Protein AF-A0A354TEV3-F1 (afdb_monomer_lite)

Foldseek 3Di:
DDDDCVVVVVVVVVVPPDPDADWQADQLSDPVSVVDGPDDPQDPDKDQADQPDDPDDPPVDDDDDDCLLVQLPDVSRVDHPPVGIDSDDDDDDFAPDWDDDWGGDPNDIDTHGDCSNPPDDD

Radius of gyration: 20.56 Å; chains: 1; bounding box: 38×54×59 Å

Structure (mmCIF, N/CA/C/O backbone):
data_AF-A0A354TEV3-F1
#
_entry.id   AF-A0A354TEV3-F1
#
loop_
_atom_site.group_PDB
_atom_site.id
_atom_site.type_symbol
_atom_site.label_atom_id
_atom_site.label_alt_id
_atom_site.label_comp_id
_atom_site.label_asym_id
_atom_site.label_entity_id
_atom_site.label_seq_id
_atom_site.pdbx_PDB_ins_code
_atom_site.Cartn_x
_atom_site.Cartn_y
_atom_site.Cartn_z
_atom_site.occupancy
_atom_site.B_iso_or_equiv
_atom_site.auth_seq_id
_atom_site.auth_comp_id
_atom_site.auth_asym_id
_atom_site.auth_atom_id
_atom_site.pdbx_PDB_model_num
ATOM 1 N N . MET A 1 1 ? 1.449 40.801 34.477 1.00 45.97 1 MET A N 1
ATOM 2 C CA . MET A 1 1 ? 0.703 39.536 34.293 1.00 45.97 1 MET A CA 1
ATOM 3 C C . MET A 1 1 ? 1.405 38.729 33.211 1.00 45.97 1 MET A C 1
ATOM 5 O O . MET A 1 1 ? 1.269 39.048 32.042 1.00 45.97 1 MET A O 1
ATOM 9 N N . THR A 1 2 ? 2.238 37.764 33.596 1.00 47.50 2 THR A N 1
ATOM 10 C CA . THR A 1 2 ? 2.985 36.885 32.684 1.00 47.50 2 THR A CA 1
ATOM 11 C C . THR A 1 2 ? 2.260 35.544 32.600 1.00 47.50 2 THR A C 1
ATOM 13 O O . THR A 1 2 ? 2.312 34.734 33.524 1.00 47.50 2 THR A O 1
ATOM 16 N N . THR A 1 3 ? 1.526 35.313 31.513 1.00 49.59 3 THR A N 1
ATOM 17 C CA . THR A 1 3 ? 0.932 34.004 31.216 1.00 49.59 3 THR A CA 1
ATOM 18 C C . THR A 1 3 ? 2.058 33.012 30.938 1.00 49.59 3 THR A C 1
ATOM 20 O O . THR A 1 3 ? 2.801 33.159 29.971 1.00 49.59 3 THR A O 1
ATOM 23 N N . LYS A 1 4 ? 2.226 32.031 31.829 1.00 50.84 4 LYS A N 1
ATOM 24 C CA . LYS A 1 4 ? 3.269 31.003 31.742 1.00 50.84 4 LYS A CA 1
ATOM 25 C C . LYS A 1 4 ? 3.012 30.104 30.514 1.00 50.84 4 LYS A C 1
ATOM 27 O O . LYS A 1 4 ? 1.987 29.423 30.499 1.00 50.84 4 LYS A O 1
ATOM 32 N N . PRO A 1 5 ? 3.927 30.024 29.528 1.00 55.84 5 PRO A N 1
ATOM 33 C CA . PRO A 1 5 ? 3.779 29.161 28.343 1.00 55.84 5 PRO A CA 1
ATOM 34 C C . PRO A 1 5 ? 3.829 27.654 28.668 1.00 55.84 5 PRO A C 1
ATOM 36 O O . PRO A 1 5 ? 3.561 26.814 27.816 1.00 55.84 5 PRO A O 1
ATOM 39 N N . THR A 1 6 ? 4.128 27.299 29.919 1.00 55.84 6 THR A N 1
ATOM 40 C CA . THR A 1 6 ? 4.279 25.923 30.407 1.00 55.84 6 THR A CA 1
ATOM 41 C C . THR A 1 6 ? 2.985 25.103 30.340 1.00 55.84 6 THR A C 1
ATOM 43 O O . THR A 1 6 ? 3.047 23.895 30.134 1.00 55.84 6 THR A O 1
ATOM 46 N N . LEU A 1 7 ? 1.811 25.736 30.470 1.00 52.12 7 LEU A N 1
ATOM 47 C CA . LEU A 1 7 ? 0.527 25.019 30.454 1.00 52.12 7 LEU A CA 1
ATOM 48 C C . LEU A 1 7 ? 0.098 24.609 29.031 1.00 52.12 7 LEU A C 1
ATOM 50 O O . LEU A 1 7 ? -0.472 23.539 28.846 1.00 52.12 7 LEU A O 1
ATOM 54 N N . LEU A 1 8 ? 0.428 25.425 28.022 1.00 53.41 8 LEU A N 1
ATOM 55 C CA . LEU A 1 8 ? 0.154 25.132 26.608 1.00 53.41 8 LEU A CA 1
ATOM 56 C C . LEU A 1 8 ? 1.026 23.984 26.080 1.00 53.41 8 LEU A C 1
ATOM 58 O O . LEU A 1 8 ? 0.551 23.159 25.304 1.00 53.41 8 LEU A O 1
ATOM 62 N N . LEU A 1 9 ? 2.277 23.887 26.544 1.00 53.56 9 LEU A N 1
ATOM 63 C CA . LEU A 1 9 ? 3.188 22.814 26.140 1.00 53.56 9 LEU A CA 1
ATOM 64 C C . LEU A 1 9 ? 2.799 21.457 26.757 1.00 53.56 9 LEU A C 1
ATOM 66 O O . LEU A 1 9 ? 2.869 20.435 26.082 1.00 53.56 9 LEU A O 1
ATOM 70 N N . ALA A 1 10 ? 2.317 21.442 28.005 1.00 55.69 10 ALA A N 1
ATOM 71 C CA . ALA A 1 10 ? 1.822 20.223 28.651 1.00 55.69 10 ALA A CA 1
ATOM 72 C C . ALA A 1 10 ? 0.535 19.682 27.994 1.00 55.69 10 ALA A C 1
ATOM 74 O O . ALA A 1 10 ? 0.381 18.470 27.856 1.00 55.69 10 ALA A O 1
ATOM 75 N N . LEU A 1 11 ? -0.362 20.563 27.533 1.00 55.50 11 LEU A N 1
ATOM 76 C CA . LEU A 1 11 ? -1.580 20.163 26.818 1.00 55.50 11 LEU A CA 1
ATOM 77 C C . LEU A 1 11 ? -1.275 19.621 25.408 1.00 55.50 11 LEU A C 1
ATOM 79 O O . LEU A 1 11 ? -1.915 18.672 24.964 1.00 55.50 11 LEU A O 1
ATOM 83 N N . ALA A 1 12 ? -0.260 20.173 24.732 1.00 56.88 12 ALA A N 1
ATOM 84 C CA . ALA A 1 12 ? 0.205 19.684 23.433 1.00 56.88 12 ALA A CA 1
ATOM 85 C C . ALA A 1 12 ? 0.882 18.300 23.518 1.00 56.88 12 ALA A C 1
ATOM 87 O O . ALA A 1 12 ? 0.710 17.490 22.612 1.00 56.88 12 ALA A O 1
ATOM 88 N N . LEU A 1 13 ? 1.594 17.995 24.613 1.00 54.88 13 LEU A N 1
ATOM 89 C CA . LEU A 1 13 ? 2.155 16.656 24.856 1.00 54.88 13 LEU A CA 1
ATOM 90 C C . LEU A 1 13 ? 1.112 15.628 25.331 1.00 54.88 13 LEU A C 1
ATOM 92 O O . LEU A 1 13 ? 1.313 14.438 25.131 1.00 54.88 13 LEU A O 1
ATOM 96 N N . ALA A 1 14 ? 0.004 16.053 25.944 1.00 54.22 14 ALA A N 1
ATOM 97 C CA . ALA A 1 14 ? -1.091 15.148 26.310 1.00 54.22 14 ALA A CA 1
ATOM 98 C C . ALA A 1 14 ? -1.977 14.768 25.105 1.00 54.22 14 ALA A C 1
ATOM 100 O O . ALA A 1 14 ? -2.593 13.705 25.102 1.00 54.22 14 ALA A O 1
ATOM 101 N N . ALA A 1 15 ? -2.012 15.603 24.060 1.00 54.09 15 ALA A N 1
ATOM 102 C CA . ALA A 1 15 ? -2.774 15.359 22.833 1.00 54.09 15 ALA A CA 1
ATOM 103 C C . ALA A 1 15 ? -2.109 14.363 21.858 1.00 54.09 15 ALA A C 1
ATOM 105 O O . ALA A 1 15 ? -2.714 13.996 20.855 1.00 54.09 15 ALA A O 1
ATOM 106 N N . THR A 1 16 ? -0.884 13.904 22.136 1.00 52.78 16 THR A N 1
ATOM 107 C CA . THR A 1 16 ? -0.211 12.847 21.358 1.00 52.78 16 THR A CA 1
ATOM 108 C C . THR A 1 16 ? -0.503 11.440 21.881 1.00 52.78 16 THR A C 1
ATOM 110 O O . THR A 1 16 ? 0.038 10.468 21.351 1.00 52.78 16 THR A O 1
ATOM 113 N N . ALA A 1 17 ? -1.376 11.307 22.887 1.00 51.16 17 ALA A N 1
ATOM 114 C CA . ALA A 1 17 ? -1.922 10.026 23.306 1.00 51.16 17 ALA A CA 1
ATOM 115 C C . ALA A 1 17 ? -2.835 9.454 22.201 1.00 51.16 17 ALA A C 1
ATOM 117 O O . ALA A 1 17 ? -4.049 9.623 22.203 1.00 51.16 17 ALA A O 1
ATOM 118 N N . SER A 1 18 ? -2.195 8.763 21.260 1.00 55.81 18 SER A N 1
ATOM 119 C CA . SER A 1 18 ? -2.732 7.606 20.547 1.00 55.81 18 SER A CA 1
ATOM 120 C C . SER A 1 18 ? -3.919 7.860 19.614 1.00 55.81 18 SER A C 1
ATOM 122 O O . SER A 1 18 ? -5.001 7.314 19.813 1.00 55.81 18 SER A O 1
ATOM 124 N N . LEU A 1 19 ? -3.676 8.522 18.479 1.00 56.28 19 LEU A N 1
ATOM 125 C CA . LEU A 1 19 ? -4.325 8.055 17.246 1.00 56.28 19 LEU A CA 1
ATOM 126 C C . LEU A 1 19 ? -3.625 6.753 16.817 1.00 56.28 19 LEU A C 1
ATOM 128 O O . LEU A 1 19 ? -2.777 6.752 15.928 1.00 56.28 19 LEU A O 1
ATOM 132 N N . GLN A 1 20 ? -3.915 5.648 17.508 1.00 69.62 20 GLN A N 1
ATOM 133 C CA . GLN A 1 20 ? -3.552 4.316 17.029 1.00 69.62 20 GLN A CA 1
ATOM 134 C C . GLN A 1 20 ? -4.741 3.767 16.250 1.00 69.62 20 GLN A C 1
ATOM 136 O O . GLN A 1 20 ? -5.772 3.452 16.837 1.00 69.62 20 GLN A O 1
ATOM 141 N N . ALA A 1 21 ? -4.593 3.693 14.927 1.00 80.81 21 ALA A N 1
ATOM 142 C CA . ALA A 1 21 ? -5.494 2.897 14.105 1.00 80.81 21 ALA A CA 1
ATOM 143 C C . ALA A 1 21 ? -5.414 1.426 14.540 1.00 80.81 21 ALA A C 1
ATOM 145 O O . ALA A 1 21 ? -4.369 0.976 15.026 1.00 80.81 21 ALA A O 1
ATOM 146 N N . ALA A 1 22 ? -6.508 0.687 14.373 1.00 89.19 22 ALA A N 1
ATOM 147 C CA . ALA A 1 22 ? -6.543 -0.727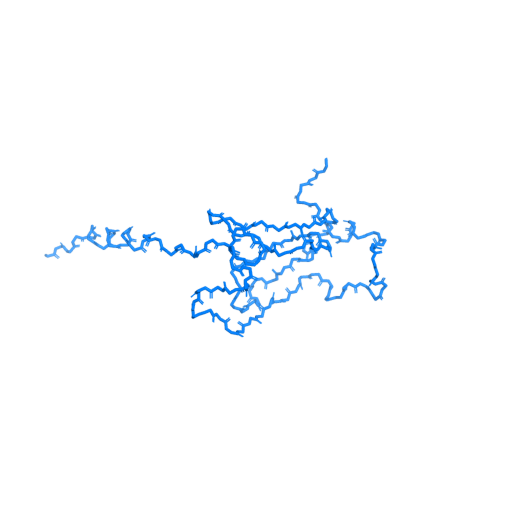 14.724 1.00 89.19 22 ALA A CA 1
ATOM 148 C C . ALA A 1 22 ? -5.610 -1.561 13.828 1.00 89.19 22 ALA A C 1
ATOM 150 O O . ALA A 1 22 ? -5.436 -1.288 12.637 1.00 89.19 22 ALA A O 1
ATOM 151 N N . ASP A 1 23 ? -5.043 -2.621 14.403 1.00 92.12 23 ASP A N 1
ATOM 152 C CA . ASP A 1 23 ? -4.275 -3.604 13.647 1.00 92.12 23 ASP A CA 1
ATOM 153 C C . ASP A 1 23 ? -5.177 -4.383 12.671 1.00 92.12 23 ASP A C 1
ATOM 155 O O . ASP A 1 23 ? -6.357 -4.634 12.920 1.00 92.12 23 ASP A O 1
ATOM 159 N N . TYR A 1 24 ? -4.575 -4.834 11.571 1.00 94.06 24 TYR A N 1
ATOM 160 C CA . TYR A 1 24 ? -5.160 -5.757 10.601 1.00 94.06 24 TYR A CA 1
ATOM 161 C C . TYR A 1 24 ? -4.171 -6.913 10.367 1.00 94.06 24 TYR A C 1
ATOM 163 O O . TYR A 1 24 ? -3.500 -6.974 9.330 1.00 94.06 24 TYR A O 1
ATOM 171 N N . PRO A 1 25 ? -4.002 -7.806 11.360 1.00 92.69 25 PRO A N 1
ATOM 172 C CA . PRO A 1 25 ? -2.840 -8.689 11.448 1.00 92.69 25 PRO A CA 1
ATOM 173 C C . PRO A 1 25 ? -2.888 -9.888 10.486 1.00 92.69 25 PRO A C 1
ATOM 175 O O . PRO A 1 25 ? -1.901 -10.609 10.350 1.00 92.69 25 PRO A O 1
ATOM 178 N N . GLN A 1 26 ? -4.026 -10.146 9.833 1.00 92.06 26 GLN A N 1
ATOM 179 C CA . GLN A 1 26 ? -4.213 -11.320 8.979 1.00 92.06 26 GLN A CA 1
ATOM 180 C C . GLN A 1 26 ? -5.238 -11.096 7.865 1.00 92.06 26 GLN A C 1
ATOM 182 O O . GLN A 1 26 ? -6.063 -10.183 7.923 1.00 92.06 26 GLN A O 1
ATOM 187 N N . TRP A 1 27 ? -5.239 -11.988 6.868 1.00 90.19 27 TRP A N 1
ATOM 188 C CA . TRP A 1 27 ? -6.266 -11.997 5.827 1.00 90.19 27 TRP A CA 1
ATOM 189 C C . TRP A 1 27 ? -7.662 -12.170 6.437 1.00 90.19 27 TRP A C 1
ATOM 191 O O . TRP A 1 27 ? -7.904 -13.099 7.213 1.00 90.19 27 TRP A O 1
ATOM 201 N N . GLY A 1 28 ? -8.577 -11.264 6.087 1.00 91.62 28 GLY A N 1
ATOM 202 C CA . GLY A 1 28 ? -9.903 -11.204 6.692 1.00 91.62 28 GLY A CA 1
ATOM 203 C C . GLY A 1 28 ? -9.992 -10.366 7.970 1.00 91.62 28 GLY A C 1
ATOM 204 O O . GLY A 1 28 ? -11.071 -10.320 8.557 1.00 91.62 28 GLY A O 1
ATOM 205 N N . GLY A 1 29 ? -8.899 -9.727 8.401 1.00 90.12 29 GLY A N 1
ATOM 206 C CA . GLY A 1 29 ? -8.827 -8.797 9.536 1.00 90.12 29 GLY A CA 1
ATOM 207 C C . GLY A 1 29 ? -8.727 -9.487 10.889 1.00 90.12 29 GLY A C 1
ATOM 208 O O . GLY A 1 29 ? -7.895 -9.133 11.713 1.00 90.12 29 GLY A O 1
ATOM 209 N N . GLY A 1 30 ? -9.510 -10.541 11.089 1.00 88.25 30 GLY A N 1
ATOM 210 C CA . GLY A 1 30 ? -9.504 -11.341 12.307 1.00 88.25 30 GLY A CA 1
ATOM 211 C C . GLY A 1 30 ? -10.115 -12.716 12.079 1.00 88.25 30 GLY A C 1
ATOM 212 O O . GLY A 1 30 ? -10.257 -13.177 10.942 1.00 88.25 30 GLY A O 1
ATOM 213 N N . ASN A 1 31 ? -10.476 -13.400 13.163 1.00 91.44 31 ASN A N 1
ATOM 214 C CA . ASN A 1 31 ? -10.982 -14.776 13.097 1.00 91.44 31 ASN A CA 1
ATOM 215 C C . ASN A 1 31 ? -12.341 -14.898 12.390 1.00 91.44 31 ASN A C 1
ATOM 217 O O . ASN A 1 31 ? -12.665 -15.970 11.889 1.00 91.44 31 ASN A O 1
ATOM 221 N N . THR A 1 32 ? -13.104 -13.806 12.295 1.00 90.69 32 THR A N 1
ATOM 222 C CA . THR A 1 32 ? -14.367 -13.738 11.541 1.00 90.69 32 THR A CA 1
ATOM 223 C C . THR A 1 32 ? -14.163 -13.803 10.029 1.00 90.69 32 THR A C 1
ATOM 225 O O . THR A 1 32 ? -15.092 -14.155 9.308 1.00 90.69 32 THR A O 1
ATOM 228 N N . ARG A 1 33 ? -12.959 -13.459 9.547 1.00 89.94 33 ARG A N 1
ATOM 229 C CA . ARG A 1 33 ? -12.569 -13.453 8.131 1.00 89.94 33 ARG A CA 1
ATOM 230 C C . ARG A 1 33 ? -13.545 -12.717 7.207 1.00 89.94 33 ARG A C 1
ATOM 232 O O . ARG A 1 33 ? -13.722 -13.099 6.054 1.00 89.94 33 ARG A O 1
ATOM 239 N N . ASN A 1 34 ? -14.181 -11.662 7.704 1.00 93.31 34 ASN A N 1
ATOM 240 C CA . ASN A 1 34 ? -15.239 -10.953 6.983 1.00 93.31 34 ASN A CA 1
ATOM 241 C C . ASN A 1 34 ? -14.747 -9.700 6.241 1.00 93.31 34 ASN A C 1
ATOM 243 O O . ASN A 1 34 ? -15.555 -9.014 5.624 1.00 93.31 34 ASN A O 1
ATOM 247 N N . MET A 1 35 ? -13.443 -9.409 6.287 1.00 92.56 35 MET A N 1
ATOM 248 C CA . MET A 1 35 ? -12.819 -8.259 5.626 1.00 92.56 35 MET A CA 1
ATOM 249 C C . MET A 1 35 ? -13.322 -6.883 6.110 1.00 92.56 35 MET A C 1
ATOM 251 O O . MET A 1 35 ? -13.106 -5.883 5.429 1.00 92.56 35 MET A O 1
ATOM 255 N N . VAL A 1 36 ? -13.967 -6.803 7.276 1.00 92.38 36 VAL A N 1
ATOM 256 C CA . VAL A 1 36 ? -14.525 -5.547 7.805 1.00 92.38 36 VAL A CA 1
ATOM 257 C C . VAL A 1 36 ? -13.493 -4.814 8.663 1.00 92.38 36 VAL A C 1
ATOM 259 O O . VAL A 1 36 ? -12.778 -5.436 9.444 1.00 92.38 36 VAL A O 1
ATOM 262 N N . SER A 1 37 ? -13.440 -3.487 8.518 1.00 90.56 37 SER A N 1
ATOM 263 C CA . SER A 1 37 ? -12.731 -2.581 9.425 1.00 90.56 37 SER A CA 1
ATOM 264 C C . SER A 1 37 ? -13.733 -1.725 10.202 1.00 90.56 37 SER A C 1
ATOM 266 O O . SER A 1 37 ? -14.720 -1.235 9.637 1.00 90.56 37 SER A O 1
ATOM 268 N N . ASP A 1 38 ? -13.471 -1.530 11.493 1.00 89.69 38 ASP A N 1
ATOM 269 C CA . ASP A 1 38 ? -14.280 -0.668 12.355 1.00 89.69 38 ASP A CA 1
ATOM 270 C C . ASP A 1 38 ? -13.955 0.818 12.183 1.00 89.69 38 ASP A C 1
ATOM 272 O O . ASP A 1 38 ? -14.758 1.654 12.597 1.00 89.69 38 ASP A O 1
ATOM 276 N N . GLU A 1 39 ? -12.859 1.151 11.495 1.00 90.56 39 GLU A N 1
ATOM 277 C CA . GLU A 1 39 ? -12.463 2.528 11.191 1.00 90.56 39 GLU A CA 1
ATOM 278 C C . GLU A 1 39 ? -13.587 3.293 10.474 1.00 90.56 39 GLU A C 1
ATOM 280 O O . GLU A 1 39 ? -14.294 2.761 9.608 1.00 90.56 39 GLU A O 1
ATOM 285 N N . LYS A 1 40 ? -13.769 4.563 10.848 1.00 90.56 40 LYS A N 1
ATOM 286 C CA . LYS A 1 40 ? -14.811 5.460 10.321 1.00 90.56 40 LYS A CA 1
ATOM 287 C C . LYS A 1 40 ? -14.195 6.781 9.873 1.00 90.56 40 LYS A C 1
ATOM 289 O O . LYS A 1 40 ? -13.064 7.099 10.213 1.00 90.56 40 LYS A O 1
ATOM 294 N N . GLY A 1 41 ? -14.960 7.566 9.112 1.00 91.06 41 GLY A N 1
ATOM 295 C CA . GLY A 1 41 ? -14.522 8.895 8.667 1.00 91.06 41 GLY A CA 1
ATOM 296 C C . GLY A 1 41 ? -13.346 8.867 7.687 1.00 91.06 41 GLY A C 1
ATOM 297 O O . GLY A 1 41 ? -12.677 9.882 7.510 1.00 91.06 41 GLY A O 1
ATOM 298 N N . LEU A 1 42 ? -13.088 7.716 7.060 1.00 90.75 42 LEU A N 1
ATOM 299 C CA . LEU A 1 42 ? -12.055 7.588 6.042 1.00 90.75 42 LEU A CA 1
ATOM 300 C C . LEU A 1 42 ? -12.434 8.410 4.800 1.00 90.75 42 LEU A C 1
ATOM 302 O O . LEU A 1 42 ? -13.619 8.469 4.450 1.00 90.75 42 LEU A O 1
ATOM 306 N N . PRO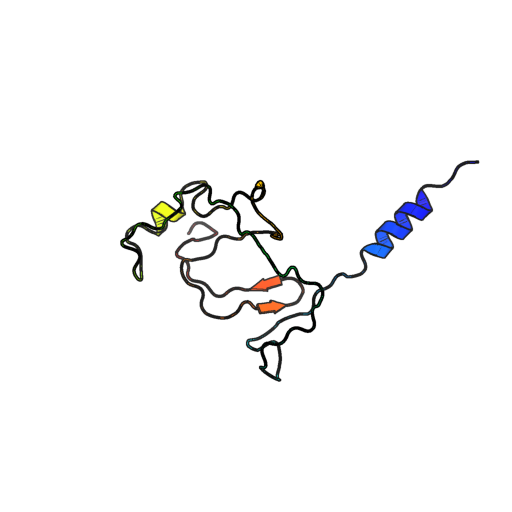 A 1 43 ? -11.454 9.013 4.105 1.00 92.88 43 PRO A N 1
ATOM 307 C CA . PRO A 1 43 ? -11.693 9.625 2.807 1.00 92.88 43 PRO A CA 1
ATOM 308 C C . PRO A 1 43 ? -12.354 8.628 1.848 1.00 92.88 43 PRO A C 1
ATOM 310 O O . PRO A 1 43 ? -11.898 7.495 1.708 1.00 92.88 43 PRO A O 1
ATOM 313 N N . ILE A 1 44 ? -13.430 9.055 1.187 1.00 95.25 44 ILE A N 1
ATOM 314 C CA . ILE A 1 44 ? -14.152 8.234 0.197 1.00 95.25 44 ILE A CA 1
ATOM 315 C C . ILE A 1 44 ? -13.639 8.445 -1.232 1.00 95.25 44 ILE A C 1
ATOM 317 O O . ILE A 1 44 ? -14.094 7.784 -2.163 1.00 95.25 44 ILE A O 1
ATOM 321 N N . ASP A 1 45 ? -12.699 9.369 -1.409 1.00 95.81 45 ASP A N 1
ATOM 322 C CA . ASP A 1 45 ? -12.033 9.661 -2.665 1.00 95.81 45 ASP A CA 1
ATOM 323 C C . ASP A 1 45 ? -10.527 9.856 -2.451 1.00 95.81 45 ASP A C 1
ATOM 325 O O . ASP A 1 45 ? -10.076 10.302 -1.394 1.00 95.81 45 ASP A O 1
ATOM 329 N N . PHE A 1 46 ? -9.733 9.509 -3.463 1.00 95.25 46 PHE A N 1
ATOM 330 C CA . PHE A 1 46 ? -8.289 9.727 -3.459 1.00 95.25 46 PHE A CA 1
ATOM 331 C C . PHE A 1 46 ? -7.785 9.990 -4.880 1.00 95.25 46 PHE A C 1
ATOM 333 O O . PHE A 1 46 ? -8.366 9.502 -5.851 1.00 95.25 46 PHE A O 1
ATOM 340 N N . ASP A 1 47 ? -6.695 10.749 -4.988 1.00 95.31 47 ASP A N 1
ATOM 341 C CA . ASP A 1 47 ? -5.924 10.892 -6.225 1.00 95.31 47 ASP A CA 1
ATOM 342 C C . ASP A 1 47 ? -4.486 10.422 -5.948 1.00 95.31 47 ASP A C 1
ATOM 344 O O . ASP A 1 47 ? -3.823 11.006 -5.080 1.00 95.31 47 ASP A O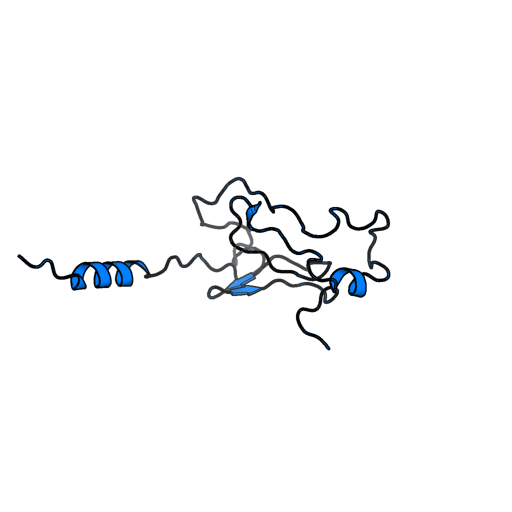 1
ATOM 348 N N . PRO A 1 48 ? -3.996 9.373 -6.639 1.00 90.44 48 PRO A N 1
ATOM 349 C CA . PRO A 1 48 ? -2.641 8.860 -6.455 1.00 90.44 48 PRO A CA 1
ATOM 350 C C . PRO A 1 48 ? -1.552 9.810 -6.969 1.00 90.44 48 PRO A C 1
ATOM 352 O O . PRO A 1 48 ? -0.377 9.508 -6.788 1.00 90.44 48 PRO A O 1
ATOM 355 N N . GLY A 1 49 ? -1.908 10.927 -7.609 1.00 91.38 49 GLY A N 1
ATOM 356 C CA . GLY A 1 49 ? -0.964 11.894 -8.148 1.00 91.38 49 GLY A CA 1
ATOM 357 C C . GLY A 1 49 ? -0.320 11.454 -9.465 1.00 91.38 49 GLY A C 1
ATOM 358 O O . GLY A 1 49 ? -0.595 10.396 -10.041 1.00 91.38 49 GLY A O 1
ATOM 359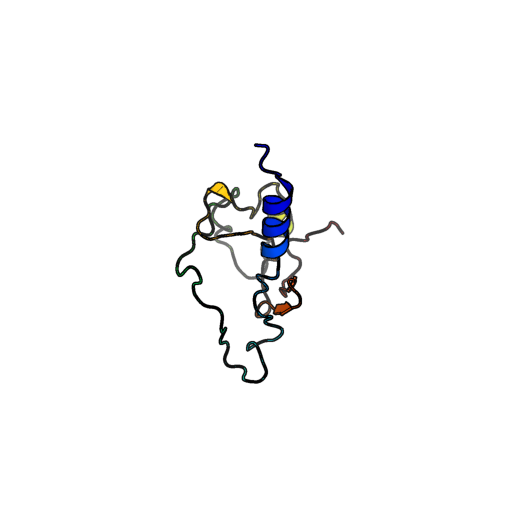 N N . LYS A 1 50 ? 0.548 12.318 -9.988 1.00 88.25 50 LYS A N 1
ATOM 360 C CA . LYS A 1 50 ? 1.276 12.106 -11.241 1.00 88.25 50 LYS A CA 1
ATOM 361 C C . LYS A 1 50 ? 2.576 11.353 -10.971 1.00 88.25 50 LYS A C 1
ATOM 363 O O . LYS A 1 50 ? 3.323 11.703 -10.065 1.00 88.25 50 LYS A O 1
ATOM 368 N N . LYS A 1 51 ? 2.886 10.364 -11.810 1.00 82.56 51 LYS A N 1
ATOM 369 C CA . LYS A 1 51 ? 4.223 9.757 -11.857 1.00 82.56 51 LYS A CA 1
ATOM 370 C C . LYS A 1 51 ? 5.221 10.728 -12.492 1.00 82.56 51 LYS A C 1
ATOM 372 O O . LYS A 1 51 ? 4.870 11.374 -13.481 1.00 82.56 51 LYS A O 1
ATOM 377 N N . TYR A 1 52 ? 6.449 10.788 -11.976 1.00 72.44 52 TYR A N 1
ATOM 378 C CA . TYR A 1 52 ? 7.542 11.534 -12.620 1.00 72.44 52 TYR A CA 1
ATOM 379 C C . TYR A 1 52 ? 8.008 10.857 -13.922 1.00 72.44 52 TYR A C 1
ATOM 381 O O . TYR A 1 52 ? 8.344 11.534 -14.892 1.00 72.44 52 TYR A O 1
ATOM 389 N N . GLY A 1 53 ? 7.984 9.520 -13.961 1.00 63.75 53 GLY A N 1
ATOM 390 C CA . GLY A 1 53 ? 8.318 8.719 -15.141 1.00 63.75 53 GLY A CA 1
ATOM 391 C C . GLY A 1 53 ? 7.203 8.632 -16.200 1.00 63.75 53 GLY A C 1
ATOM 392 O O . GLY A 1 53 ? 6.095 9.142 -16.007 1.00 63.75 53 GLY A O 1
ATOM 393 N N . PRO A 1 54 ? 7.456 7.956 -17.339 1.00 56.88 54 PRO A N 1
ATOM 394 C CA . PRO A 1 54 ? 6.450 7.762 -18.380 1.00 56.88 54 PRO A CA 1
ATOM 395 C C . PRO A 1 54 ? 5.167 7.132 -17.810 1.00 56.88 54 PRO A C 1
ATOM 397 O O . PRO A 1 54 ? 5.199 6.106 -17.136 1.00 56.88 54 PRO A O 1
ATOM 400 N N . LYS A 1 55 ? 4.014 7.753 -18.108 1.00 46.47 55 LYS A N 1
ATOM 401 C CA . LYS A 1 55 ? 2.680 7.393 -17.574 1.00 46.47 55 LYS A CA 1
ATOM 402 C C . LYS A 1 55 ? 2.233 5.954 -17.851 1.00 46.47 55 LYS A C 1
ATOM 404 O O . LYS A 1 55 ? 1.290 5.487 -17.218 1.00 46.47 55 LYS A O 1
ATOM 409 N N . ALA A 1 56 ? 2.856 5.270 -18.803 1.00 44.75 56 ALA A N 1
ATOM 410 C CA . ALA A 1 56 ? 2.486 3.924 -19.202 1.00 44.75 56 ALA A CA 1
ATOM 411 C C . ALA A 1 56 ? 3.709 3.012 -19.136 1.00 44.75 56 ALA A C 1
ATOM 413 O O . ALA A 1 56 ? 4.728 3.290 -19.770 1.00 44.75 56 ALA A O 1
ATOM 414 N N . ALA A 1 57 ? 3.564 1.879 -18.445 1.00 45.78 57 ALA A N 1
ATOM 415 C CA . ALA A 1 57 ? 4.366 0.714 -18.781 1.00 45.78 57 ALA A CA 1
ATOM 416 C C . ALA A 1 57 ? 4.215 0.472 -20.302 1.00 45.78 57 ALA A C 1
ATOM 418 O O . ALA A 1 57 ? 3.094 0.583 -20.815 1.00 45.78 57 ALA A O 1
ATOM 419 N N . PRO A 1 58 ? 5.298 0.202 -21.051 1.00 43.31 58 PRO A N 1
ATOM 420 C CA . PRO A 1 58 ? 5.211 -0.045 -22.487 1.00 43.31 58 PRO A CA 1
ATOM 421 C C . PRO A 1 58 ? 4.133 -1.090 -22.817 1.00 43.31 58 PRO A C 1
ATOM 423 O O . PRO A 1 58 ? 3.953 -2.054 -22.076 1.00 43.31 58 PRO A O 1
ATOM 426 N N . LYS A 1 59 ? 3.437 -0.931 -23.952 1.00 41.41 59 LYS A N 1
ATOM 427 C CA . LYS A 1 59 ? 2.265 -1.741 -24.370 1.00 41.41 59 LYS A CA 1
ATOM 428 C C . LYS A 1 59 ? 2.503 -3.263 -24.487 1.00 41.41 59 LYS A C 1
ATOM 430 O O . LYS A 1 59 ? 1.551 -4.002 -24.687 1.00 41.41 59 LYS A O 1
ATOM 435 N N . ILE A 1 60 ? 3.744 -3.730 -24.339 1.00 43.06 60 ILE A N 1
ATOM 436 C CA . ILE A 1 60 ? 4.149 -5.149 -24.293 1.00 43.06 60 ILE A CA 1
ATOM 437 C C . ILE A 1 60 ? 3.972 -5.758 -22.879 1.00 43.06 60 ILE A C 1
ATOM 439 O O . ILE A 1 60 ? 4.377 -6.887 -22.635 1.00 43.06 60 ILE A O 1
ATOM 443 N N . ALA A 1 61 ? 3.352 -5.037 -21.936 1.00 39.56 61 ALA A N 1
ATOM 444 C CA . ALA A 1 61 ? 3.187 -5.407 -20.527 1.00 39.56 61 ALA A CA 1
ATOM 445 C C . ALA A 1 61 ? 2.424 -6.735 -20.287 1.00 39.56 61 ALA A C 1
ATOM 447 O O . ALA A 1 61 ? 1.243 -6.752 -19.947 1.00 39.56 61 ALA A O 1
ATOM 448 N N . GLY A 1 62 ? 3.137 -7.852 -20.428 1.00 38.19 62 GLY A N 1
ATOM 449 C CA . GLY A 1 62 ? 2.811 -9.181 -19.923 1.00 38.19 62 GLY A CA 1
ATOM 450 C C . GLY A 1 62 ? 3.784 -9.607 -18.818 1.00 38.19 62 GLY A C 1
ATOM 451 O O . GLY A 1 62 ? 4.793 -8.949 -18.565 1.00 38.19 62 GLY A O 1
ATOM 452 N N . ARG A 1 63 ? 3.437 -10.703 -18.135 1.00 43.78 63 ARG A N 1
ATOM 453 C CA . ARG A 1 63 ? 4.154 -11.327 -17.008 1.00 43.78 63 ARG A CA 1
ATOM 454 C C . ARG A 1 63 ? 5.665 -11.401 -17.307 1.00 43.78 63 ARG A C 1
ATOM 456 O O . ARG A 1 63 ? 6.052 -12.172 -18.174 1.00 43.78 63 ARG A O 1
ATOM 463 N N . LEU A 1 64 ? 6.475 -10.633 -16.564 1.00 51.66 64 LEU A N 1
ATOM 464 C CA . LEU A 1 64 ? 7.933 -10.446 -16.719 1.00 51.66 64 LEU A CA 1
ATOM 465 C C . LEU A 1 64 ? 8.309 -9.507 -17.885 1.00 51.66 64 LEU A C 1
ATOM 467 O O . LEU A 1 64 ? 8.389 -9.919 -19.041 1.00 51.66 64 LEU A O 1
ATOM 471 N N . ARG A 1 65 ? 8.572 -8.226 -17.578 1.00 58.38 65 ARG A N 1
ATOM 472 C CA . ARG A 1 65 ? 9.075 -7.267 -18.580 1.00 58.38 65 ARG A CA 1
ATOM 473 C C . ARG A 1 65 ? 10.544 -7.604 -18.903 1.00 58.38 65 ARG A C 1
ATOM 475 O O . ARG A 1 65 ? 11.344 -7.665 -17.967 1.00 58.38 65 ARG A O 1
ATOM 482 N N . PRO A 1 66 ? 10.951 -7.742 -20.178 1.00 57.06 66 PRO A N 1
ATOM 483 C CA . PRO A 1 66 ? 12.361 -7.622 -20.539 1.00 57.06 66 PRO A CA 1
ATOM 484 C C . PRO A 1 66 ? 12.879 -6.257 -20.062 1.00 57.06 66 PRO A C 1
ATOM 486 O O . PRO A 1 66 ? 12.220 -5.241 -20.280 1.00 57.06 66 PRO A O 1
ATOM 489 N N . ASN A 1 67 ? 14.020 -6.236 -19.372 1.00 54.53 67 ASN A N 1
ATOM 490 C CA . ASN A 1 67 ? 14.684 -5.028 -18.858 1.00 54.53 67 ASN A CA 1
ATOM 491 C C . ASN A 1 67 ? 13.873 -4.216 -17.817 1.00 54.53 67 ASN A C 1
ATOM 493 O O . ASN A 1 67 ? 14.165 -3.041 -17.590 1.00 54.53 67 ASN A O 1
ATOM 497 N N . ALA A 1 68 ? 12.880 -4.828 -17.146 1.00 58.25 68 ALA A N 1
ATOM 498 C CA . ALA A 1 68 ? 12.126 -4.189 -16.054 1.00 58.25 68 ALA A CA 1
ATOM 499 C C . ALA A 1 68 ? 13.054 -3.600 -14.984 1.00 58.25 68 ALA A C 1
ATOM 501 O O . ALA A 1 68 ? 12.860 -2.475 -14.536 1.00 58.25 68 ALA A O 1
ATOM 502 N N . GLU A 1 69 ? 14.071 -4.373 -14.601 1.00 60.97 69 GLU A N 1
ATOM 503 C CA . GLU A 1 69 ? 15.011 -4.019 -13.543 1.00 60.97 69 GLU A CA 1
ATOM 504 C C . GLU A 1 69 ? 15.796 -2.742 -13.882 1.00 60.97 69 GLU A C 1
ATOM 506 O O . GLU A 1 69 ? 15.989 -1.898 -13.013 1.00 60.97 69 GLU A O 1
ATOM 511 N N . GLU A 1 70 ? 16.197 -2.558 -15.141 1.00 65.31 70 GLU A N 1
ATOM 512 C CA . GLU A 1 70 ? 16.927 -1.366 -15.588 1.00 65.31 70 GLU A CA 1
ATOM 513 C C . GLU A 1 70 ? 16.020 -0.133 -15.645 1.00 65.31 70 GLU A C 1
ATOM 515 O O . GLU A 1 70 ? 16.386 0.929 -15.141 1.00 65.31 70 GLU A O 1
ATOM 520 N N . ALA A 1 71 ? 14.807 -0.272 -16.194 1.00 61.22 71 ALA A N 1
ATOM 521 C CA . ALA A 1 71 ? 13.832 0.819 -16.247 1.00 61.22 71 ALA A CA 1
ATOM 522 C C . ALA A 1 71 ? 13.402 1.275 -14.840 1.00 61.22 71 ALA A C 1
ATOM 524 O O . ALA A 1 71 ? 13.251 2.468 -14.592 1.00 61.22 71 ALA A O 1
ATOM 525 N N . ASN A 1 72 ? 13.264 0.333 -13.903 1.00 62.72 72 ASN A N 1
ATOM 526 C CA . ASN A 1 72 ? 12.853 0.594 -12.524 1.00 62.72 72 ASN A CA 1
ATOM 527 C C . ASN A 1 72 ? 13.977 1.169 -11.637 1.00 62.72 72 ASN A C 1
ATOM 529 O O . ASN A 1 72 ? 13.690 1.556 -10.499 1.00 62.72 72 ASN A O 1
ATOM 533 N N . LYS A 1 73 ? 15.234 1.177 -12.109 1.00 64.56 73 LYS A N 1
ATOM 534 C CA . LYS A 1 73 ? 16.401 1.762 -11.418 1.00 64.56 73 LYS A CA 1
ATOM 535 C C . LYS A 1 73 ? 16.641 3.231 -11.775 1.00 64.56 73 LYS A C 1
ATOM 537 O O . LYS A 1 73 ? 17.466 3.873 -11.132 1.00 64.56 73 LYS A O 1
ATOM 542 N N . GLN A 1 74 ? 15.965 3.771 -12.790 1.00 61.41 74 GLN A N 1
ATOM 543 C CA . GLN A 1 74 ? 16.162 5.168 -13.174 1.00 61.41 74 GLN A CA 1
ATOM 544 C C . GLN A 1 74 ? 15.664 6.116 -12.062 1.00 61.41 74 GLN A C 1
ATOM 546 O O . GLN A 1 74 ? 14.611 5.857 -11.476 1.00 61.41 74 GLN A O 1
ATOM 551 N N . PRO A 1 75 ? 16.376 7.221 -11.769 1.00 57.47 75 PRO A N 1
ATOM 552 C CA . PRO A 1 75 ? 15.909 8.222 -10.809 1.00 57.47 75 PRO A CA 1
ATOM 553 C C . PRO A 1 75 ? 14.520 8.752 -11.195 1.00 57.47 75 PRO A C 1
ATOM 555 O O . PRO A 1 75 ? 14.317 9.151 -12.342 1.00 57.47 75 PRO A O 1
ATOM 558 N N . GLY A 1 76 ? 13.556 8.749 -10.269 1.00 63.03 76 GLY A N 1
ATOM 559 C CA . GLY A 1 76 ? 12.179 9.171 -10.553 1.00 63.03 76 GLY A CA 1
ATOM 560 C C . GLY A 1 76 ? 11.294 8.101 -11.210 1.00 63.03 76 GLY A C 1
ATOM 561 O O . GLY A 1 76 ? 10.112 8.353 -11.466 1.00 63.03 76 GLY A O 1
ATOM 562 N N . ALA A 1 77 ? 11.825 6.910 -11.516 1.00 61.94 77 ALA A N 1
ATOM 563 C CA . ALA A 1 77 ? 11.035 5.824 -12.083 1.00 61.94 77 ALA A CA 1
ATOM 564 C C . ALA A 1 77 ? 10.055 5.269 -11.047 1.00 61.94 77 ALA A C 1
ATOM 566 O O . ALA A 1 77 ? 10.451 4.816 -9.977 1.00 61.94 77 ALA A O 1
ATOM 567 N N . GLU A 1 78 ? 8.769 5.271 -11.405 1.00 70.81 78 GLU A N 1
ATOM 568 C CA . GLU A 1 78 ? 7.657 4.858 -10.536 1.00 70.81 78 GLU A CA 1
ATOM 569 C C . GLU A 1 78 ? 7.455 5.747 -9.287 1.00 70.81 78 GLU A C 1
ATOM 571 O O . GLU A 1 78 ? 6.549 5.475 -8.498 1.00 70.81 78 GLU A O 1
ATOM 576 N N . ASP A 1 79 ? 8.218 6.839 -9.143 1.00 79.19 79 ASP A N 1
ATOM 577 C CA . ASP A 1 79 ? 8.012 7.838 -8.094 1.00 79.19 79 ASP A CA 1
ATOM 578 C C . ASP A 1 79 ? 6.782 8.701 -8.390 1.00 79.19 79 ASP A C 1
ATOM 580 O O . ASP A 1 79 ? 6.479 9.038 -9.542 1.00 79.19 79 ASP A O 1
ATOM 584 N N . ILE A 1 80 ? 6.090 9.084 -7.318 1.00 86.31 80 ILE A N 1
ATOM 585 C CA . ILE A 1 80 ? 4.895 9.924 -7.352 1.00 86.31 80 ILE A CA 1
ATOM 586 C C . ILE A 1 80 ? 5.249 11.344 -6.930 1.00 86.31 80 ILE A C 1
ATOM 588 O O . ILE A 1 80 ? 5.880 11.573 -5.896 1.00 86.31 80 ILE A O 1
ATOM 592 N N . ASP A 1 81 ? 4.777 12.311 -7.710 1.00 89.25 81 ASP A N 1
ATOM 593 C CA . ASP A 1 81 ? 4.733 13.703 -7.301 1.00 89.25 81 ASP A CA 1
ATOM 594 C C . ASP A 1 81 ? 3.663 13.882 -6.220 1.00 89.25 81 ASP A C 1
ATOM 596 O O . ASP A 1 81 ? 2.479 14.101 -6.505 1.00 89.25 81 ASP A O 1
ATOM 600 N N . MET A 1 82 ? 4.097 13.790 -4.961 1.00 91.31 82 MET A N 1
ATOM 601 C CA . MET A 1 82 ? 3.229 13.924 -3.792 1.00 91.31 82 MET A CA 1
ATOM 602 C C . MET A 1 82 ? 2.462 15.255 -3.767 1.00 91.31 82 MET A C 1
ATOM 604 O O . MET A 1 82 ? 1.362 15.293 -3.218 1.00 91.31 82 MET A O 1
ATOM 608 N N . SER A 1 83 ? 2.973 16.321 -4.406 1.00 94.12 83 SER A N 1
ATOM 609 C CA . SER A 1 83 ? 2.287 17.624 -4.471 1.00 94.12 83 SER A CA 1
ATOM 610 C C . SER A 1 83 ? 1.001 17.591 -5.301 1.00 94.12 83 SER A C 1
ATOM 612 O O . SER A 1 83 ? 0.149 18.468 -5.176 1.00 94.12 83 SER A O 1
ATOM 614 N N . THR A 1 84 ? 0.847 16.560 -6.130 1.00 94.81 84 THR A N 1
ATOM 615 C CA . THR A 1 84 ? -0.324 16.355 -6.988 1.00 94.81 84 THR A CA 1
ATOM 616 C C . THR A 1 84 ? -1.309 15.336 -6.429 1.00 94.81 84 THR A C 1
ATOM 618 O O . THR A 1 84 ? -2.308 15.042 -7.078 1.00 94.81 84 THR A O 1
ATOM 621 N N . THR A 1 85 ? -1.034 14.782 -5.249 1.00 96.06 85 THR A N 1
ATOM 622 C CA . THR A 1 85 ? -1.904 13.786 -4.623 1.00 96.06 85 THR A CA 1
ATOM 623 C C . THR A 1 85 ? -3.069 14.436 -3.880 1.00 96.06 85 THR A C 1
ATOM 625 O O . THR A 1 85 ? -2.991 15.579 -3.426 1.00 96.06 85 THR A O 1
ATOM 628 N N . LYS A 1 86 ? -4.156 13.680 -3.713 1.00 96.81 86 LYS A N 1
ATOM 629 C CA . LYS A 1 86 ? -5.290 14.039 -2.855 1.00 96.81 86 LYS A CA 1
ATOM 630 C C . LYS A 1 86 ? -5.568 12.889 -1.900 1.00 96.81 86 LYS A C 1
ATOM 632 O O . LYS A 1 86 ? -5.716 11.754 -2.346 1.00 96.81 86 LYS A O 1
ATOM 637 N N . ASN A 1 87 ? -5.676 13.194 -0.606 1.00 96.38 87 ASN A N 1
ATOM 638 C CA . ASN A 1 87 ? -5.924 12.208 0.453 1.00 96.38 87 ASN A CA 1
ATOM 639 C C . ASN A 1 87 ? -4.888 11.060 0.481 1.00 96.38 87 ASN A C 1
ATOM 641 O O . ASN A 1 87 ? -5.214 9.934 0.844 1.00 96.38 87 ASN A O 1
ATOM 645 N N . CYS A 1 88 ? -3.633 11.343 0.112 1.00 93.81 88 CYS A N 1
ATOM 646 C CA . CYS A 1 88 ? -2.527 10.386 0.126 1.00 93.81 88 CYS A CA 1
ATOM 647 C C . CYS A 1 88 ? -1.444 10.855 1.101 1.00 93.81 88 CYS A C 1
ATOM 649 O O . CYS A 1 88 ? -0.906 11.948 0.951 1.00 93.81 88 CYS A O 1
ATOM 651 N N . LEU A 1 89 ? -1.116 10.032 2.099 1.00 92.38 89 LEU A N 1
ATOM 652 C CA . LEU A 1 89 ? -0.128 10.398 3.120 1.00 92.38 89 LEU A CA 1
ATOM 653 C C . LEU A 1 89 ? 1.305 10.059 2.703 1.00 92.38 89 LEU A C 1
ATOM 655 O O . LEU A 1 89 ? 2.234 10.795 3.022 1.00 92.38 89 LEU A O 1
ATOM 659 N N . TRP A 1 90 ? 1.494 8.941 2.005 1.00 92.44 90 TRP A N 1
ATOM 660 C CA . TRP A 1 90 ? 2.804 8.454 1.584 1.00 92.44 90 TRP A CA 1
ATOM 661 C C . TRP A 1 90 ? 2.659 7.454 0.438 1.00 92.44 90 TRP A C 1
ATOM 663 O O . TRP A 1 90 ? 1.600 6.860 0.239 1.00 92.44 90 TRP A O 1
ATOM 673 N N . VAL A 1 91 ? 3.753 7.248 -0.292 1.00 88.12 91 VAL A N 1
ATOM 674 C CA . VAL A 1 91 ? 3.880 6.225 -1.333 1.00 88.12 91 VAL A CA 1
ATOM 675 C C . VAL A 1 91 ? 5.189 5.476 -1.107 1.00 88.12 91 VAL A C 1
ATOM 677 O O . VAL A 1 91 ? 6.197 6.074 -0.734 1.00 88.12 91 VAL A O 1
ATOM 680 N N . ALA A 1 92 ? 5.174 4.163 -1.324 1.00 86.88 92 ALA A N 1
ATOM 681 C CA . ALA A 1 92 ? 6.363 3.323 -1.274 1.00 86.88 92 ALA A CA 1
ATOM 682 C C . ALA A 1 92 ? 6.459 2.479 -2.548 1.00 86.88 92 ALA A C 1
ATOM 684 O O . ALA A 1 92 ? 5.489 1.830 -2.945 1.00 86.88 92 ALA A O 1
ATOM 685 N N . LYS A 1 93 ? 7.640 2.467 -3.173 1.00 81.75 93 LYS A N 1
ATOM 686 C CA . LYS A 1 93 ? 7.914 1.608 -4.326 1.00 81.75 93 LYS A CA 1
ATOM 687 C C . LYS A 1 93 ? 7.995 0.148 -3.878 1.00 81.75 93 LYS A C 1
ATOM 689 O O . LYS A 1 93 ? 8.736 -0.178 -2.952 1.00 81.75 93 LYS A O 1
ATOM 694 N N . LEU A 1 94 ? 7.247 -0.717 -4.555 1.00 82.06 94 LEU A N 1
ATOM 695 C CA . LEU A 1 94 ? 7.249 -2.170 -4.369 1.00 82.06 94 LEU A CA 1
ATOM 696 C C . LEU A 1 94 ? 7.700 -2.861 -5.663 1.00 82.06 94 LEU A C 1
ATOM 698 O O . LEU A 1 94 ? 8.033 -2.199 -6.650 1.00 82.06 94 LEU A O 1
ATOM 702 N N . GLY A 1 95 ? 7.702 -4.194 -5.663 1.00 79.38 95 GLY A N 1
ATOM 703 C CA . GLY A 1 95 ? 7.872 -4.999 -6.865 1.00 79.38 95 GLY A CA 1
ATOM 704 C C . GLY A 1 95 ? 6.755 -4.806 -7.898 1.00 79.38 95 GLY A C 1
ATOM 705 O O . GLY A 1 95 ? 5.853 -3.986 -7.747 1.00 79.38 95 GLY A O 1
ATOM 706 N N . SER A 1 96 ? 6.790 -5.589 -8.972 1.00 76.56 96 SER A N 1
ATOM 707 C CA . SER A 1 96 ? 5.775 -5.533 -10.034 1.00 76.56 96 SER A CA 1
ATOM 708 C C . SER A 1 96 ? 4.518 -6.350 -9.744 1.00 76.56 96 SER A C 1
ATOM 710 O O . SER A 1 96 ? 3.521 -6.209 -10.451 1.00 76.56 96 SER A O 1
ATOM 712 N N . GLN A 1 97 ? 4.562 -7.223 -8.736 1.00 80.94 97 GLN A N 1
ATOM 713 C CA . GLN A 1 97 ? 3.448 -8.082 -8.341 1.00 80.94 97 GLN A CA 1
ATOM 714 C C . GLN A 1 97 ? 3.333 -8.132 -6.821 1.00 80.94 97 GLN A C 1
ATOM 716 O O . GLN A 1 97 ? 4.338 -8.273 -6.122 1.00 80.94 97 GLN A O 1
ATOM 721 N N . THR A 1 98 ? 2.100 -8.056 -6.325 1.00 84.94 98 THR A N 1
ATOM 722 C CA . THR A 1 98 ? 1.753 -8.197 -4.907 1.00 84.94 98 THR A CA 1
ATOM 723 C C . THR A 1 98 ? 1.051 -9.533 -4.698 1.00 84.94 98 THR A C 1
ATOM 725 O O . THR A 1 98 ? 0.122 -9.874 -5.429 1.00 84.94 98 THR A O 1
ATOM 728 N N . TYR A 1 99 ? 1.490 -10.287 -3.695 1.00 85.94 99 TYR A N 1
ATOM 729 C CA . TYR A 1 99 ? 0.974 -11.607 -3.351 1.00 85.94 99 TYR A CA 1
ATOM 730 C C . TYR A 1 99 ? 0.247 -11.539 -2.006 1.00 85.94 99 TYR A C 1
ATOM 732 O O . TYR A 1 99 ? 0.804 -11.877 -0.965 1.00 85.94 99 TYR A O 1
ATOM 740 N N . GLY A 1 100 ? -1.006 -11.085 -2.035 1.00 85.44 100 GLY A N 1
ATOM 741 C CA . GLY A 1 100 ? -1.889 -11.064 -0.868 1.00 85.44 100 GLY A CA 1
ATOM 742 C C . GLY A 1 100 ? -2.282 -9.666 -0.396 1.00 85.44 100 GLY A C 1
ATOM 743 O O . GLY A 1 100 ? -1.898 -8.651 -0.973 1.00 85.44 100 GLY A O 1
ATOM 744 N N . THR A 1 101 ? -3.103 -9.632 0.651 1.00 89.25 101 THR A N 1
ATOM 745 C CA . THR A 1 101 ? -3.551 -8.397 1.301 1.00 89.25 101 THR A CA 1
ATOM 746 C C . THR A 1 101 ? -2.461 -7.853 2.226 1.00 89.25 101 THR A C 1
ATOM 748 O O . THR A 1 101 ? -1.816 -8.657 2.903 1.00 89.25 101 THR A O 1
ATOM 751 N N . PRO A 1 102 ? -2.273 -6.524 2.316 1.00 92.69 102 PRO A N 1
ATOM 752 C CA . PRO A 1 102 ? -1.411 -5.931 3.330 1.00 92.69 102 PRO A CA 1
ATOM 753 C C . PRO A 1 102 ? -1.801 -6.374 4.742 1.00 92.69 102 PRO A C 1
ATOM 755 O O . PRO A 1 102 ? -2.981 -6.583 5.032 1.00 92.69 102 PRO A O 1
ATOM 758 N N . VAL A 1 103 ? -0.800 -6.483 5.609 1.00 94.31 103 VAL A N 1
ATOM 759 C CA . VAL A 1 103 ? -0.965 -6.737 7.041 1.00 94.31 103 VAL A CA 1
ATOM 760 C C . VAL A 1 103 ? -0.516 -5.499 7.802 1.00 94.31 103 VAL A C 1
ATOM 762 O O . VAL A 1 103 ? 0.537 -4.939 7.500 1.00 94.31 103 VAL A O 1
ATOM 765 N N . ILE A 1 104 ? -1.312 -5.079 8.782 1.00 94.75 104 ILE A N 1
ATOM 766 C CA . ILE A 1 104 ? -0.986 -3.972 9.679 1.00 94.75 104 ILE A CA 1
ATOM 767 C C . ILE A 1 104 ? -0.866 -4.536 11.089 1.00 94.75 104 ILE A C 1
ATOM 769 O O . ILE A 1 104 ? -1.798 -5.175 11.570 1.00 94.75 104 ILE A O 1
ATOM 773 N N . ALA A 1 105 ? 0.282 -4.334 11.730 1.00 93.12 105 ALA A N 1
ATOM 774 C CA . ALA A 1 105 ? 0.496 -4.753 13.110 1.00 93.12 105 ALA A CA 1
ATOM 775 C C . ALA A 1 105 ? 1.460 -3.801 13.818 1.00 93.12 105 ALA A C 1
ATOM 777 O O . ALA A 1 105 ? 2.522 -3.485 13.272 1.00 93.12 105 ALA A O 1
ATOM 778 N N . ASN A 1 106 ? 1.115 -3.355 15.028 1.00 90.69 106 ASN A N 1
ATOM 779 C CA . ASN A 1 106 ? 1.944 -2.465 15.850 1.00 90.69 106 ASN A CA 1
ATOM 780 C C . ASN A 1 106 ? 2.440 -1.219 15.088 1.00 90.69 106 ASN A C 1
ATOM 782 O O . ASN A 1 106 ? 3.612 -0.842 15.173 1.00 90.69 106 ASN A O 1
ATOM 786 N N . GLY A 1 107 ? 1.557 -0.601 14.299 1.00 90.62 107 GLY A N 1
ATOM 787 C CA . GLY A 1 107 ? 1.876 0.600 13.519 1.00 90.62 107 GLY A CA 1
ATOM 788 C C . GLY A 1 107 ? 2.799 0.371 12.314 1.00 90.62 107 GLY A C 1
ATOM 789 O O . GLY A 1 107 ? 3.303 1.338 11.746 1.00 90.62 107 GLY A O 1
ATOM 790 N N . GLN A 1 108 ? 3.031 -0.879 11.910 1.00 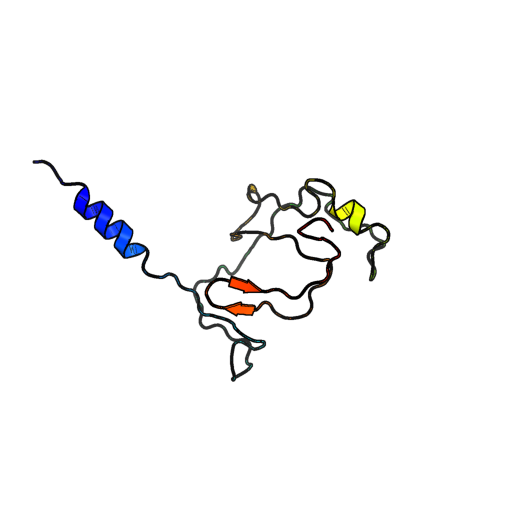91.94 108 GLN A N 1
ATOM 791 C CA . GLN A 1 108 ? 3.814 -1.231 10.723 1.00 91.94 108 GLN A CA 1
ATOM 792 C C . GLN A 1 108 ? 2.917 -1.810 9.629 1.00 91.94 108 GLN A C 1
ATOM 794 O O . GLN A 1 108 ? 1.935 -2.487 9.923 1.00 91.94 108 GLN A O 1
ATOM 799 N N . VAL A 1 109 ? 3.283 -1.566 8.367 1.00 93.62 109 VAL A N 1
ATOM 800 C CA . VAL A 1 109 ? 2.600 -2.106 7.183 1.00 93.62 109 VAL A CA 1
ATOM 801 C C . VAL A 1 109 ? 3.511 -3.121 6.497 1.00 93.62 109 VAL A C 1
ATOM 803 O O . VAL A 1 109 ? 4.622 -2.788 6.084 1.00 93.62 109 VAL A O 1
ATOM 806 N N . TYR A 1 110 ? 3.023 -4.347 6.335 1.00 93.44 110 TYR A N 1
ATOM 807 C CA . TYR A 1 110 ? 3.720 -5.443 5.671 1.00 93.44 110 TYR A CA 1
ATOM 808 C C . TYR A 1 110 ? 3.010 -5.797 4.367 1.00 93.44 110 TYR A C 1
ATOM 810 O O . TYR A 1 110 ? 1.801 -6.036 4.349 1.00 93.44 110 TYR A O 1
ATOM 818 N N . VAL A 1 111 ? 3.763 -5.856 3.268 1.00 92.94 111 VAL A N 1
ATOM 819 C CA . VAL A 1 111 ? 3.231 -6.173 1.938 1.00 92.94 111 VAL A CA 1
ATOM 820 C C . VAL A 1 111 ? 4.084 -7.257 1.290 1.00 92.94 111 VAL A C 1
ATOM 822 O O . VAL A 1 111 ? 5.282 -7.073 1.085 1.00 92.94 111 VAL A O 1
ATOM 825 N N . GLY A 1 112 ? 3.464 -8.388 0.947 1.00 91.50 112 GLY A N 1
ATOM 826 C CA . GLY A 1 112 ? 4.115 -9.451 0.183 1.00 91.50 112 GLY A CA 1
ATOM 827 C C . GLY A 1 112 ? 4.222 -9.064 -1.290 1.00 91.50 112 GLY A C 1
ATOM 828 O O . GLY A 1 112 ? 3.205 -8.908 -1.960 1.00 91.50 112 GLY A O 1
ATOM 829 N N . THR A 1 113 ? 5.434 -8.913 -1.817 1.00 88.69 113 THR A N 1
ATOM 830 C CA . THR A 1 113 ? 5.683 -8.507 -3.211 1.00 88.69 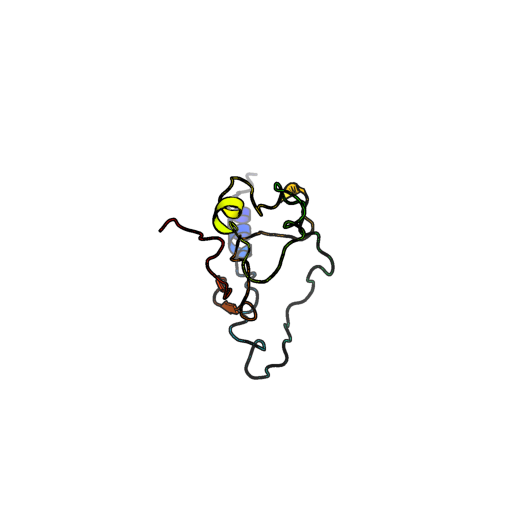113 THR A CA 1
ATOM 831 C C . THR A 1 113 ? 6.908 -9.224 -3.788 1.00 88.69 113 THR A C 1
ATOM 833 O O . THR A 1 113 ? 7.627 -9.906 -3.060 1.00 88.69 113 THR A O 1
ATOM 836 N N . ASN A 1 114 ? 7.130 -9.125 -5.102 1.00 85.00 114 ASN A N 1
ATOM 837 C CA . ASN A 1 114 ? 8.352 -9.617 -5.743 1.00 85.00 114 ASN A CA 1
ATOM 838 C C . ASN A 1 114 ? 9.510 -8.595 -5.659 1.00 85.00 114 ASN A C 1
ATOM 840 O O . ASN A 1 114 ? 9.335 -7.459 -5.229 1.00 85.00 114 ASN A O 1
ATOM 844 N N . ASN A 1 115 ? 10.700 -8.996 -6.116 1.00 80.25 115 ASN A N 1
ATOM 845 C CA . ASN A 1 115 ? 11.927 -8.194 -6.027 1.00 80.25 115 ASN A CA 1
ATOM 846 C C . ASN A 1 115 ? 12.282 -7.431 -7.323 1.00 80.25 115 ASN A C 1
ATOM 848 O O . ASN A 1 115 ? 13.434 -7.050 -7.496 1.00 80.25 115 ASN A O 1
ATOM 852 N N . GLU A 1 116 ? 11.342 -7.202 -8.253 1.00 76.75 116 GLU A N 1
ATOM 853 C CA . GLU A 1 116 ? 11.636 -6.522 -9.542 1.00 76.75 116 GLU A CA 1
ATOM 854 C C . GLU A 1 116 ? 12.021 -5.033 -9.401 1.00 76.75 116 GLU A C 1
ATOM 856 O O . GLU A 1 116 ? 12.478 -4.400 -10.353 1.00 76.75 116 GLU A O 1
ATOM 861 N N . SER A 1 117 ? 11.835 -4.478 -8.207 1.00 73.62 117 SER A N 1
ATOM 862 C CA . SER A 1 117 ? 12.220 -3.127 -7.806 1.00 73.62 117 SER A CA 1
ATOM 863 C C . SER A 1 117 ? 12.920 -3.218 -6.447 1.00 73.62 117 SER A C 1
ATOM 865 O O . SER A 1 117 ? 12.299 -2.915 -5.427 1.00 73.62 117 SER A O 1
ATOM 867 N N . PRO A 1 118 ? 14.173 -3.702 -6.392 1.00 72.88 118 PRO A N 1
ATOM 868 C CA . PRO A 1 118 ? 14.855 -3.911 -5.123 1.00 72.88 118 PRO A CA 1
ATOM 869 C C . PRO A 1 118 ? 15.030 -2.577 -4.386 1.00 72.88 118 PRO A C 1
ATOM 871 O O . PRO A 1 118 ? 15.347 -1.557 -4.995 1.00 72.88 118 PRO A O 1
ATOM 874 N N . ARG A 1 119 ? 14.785 -2.587 -3.069 1.00 73.38 119 ARG A N 1
ATOM 875 C CA . ARG A 1 119 ? 14.981 -1.410 -2.205 1.00 73.38 119 ARG A CA 1
ATOM 876 C C . ARG A 1 119 ? 16.462 -1.140 -1.933 1.00 73.38 119 ARG A C 1
ATOM 878 O O . ARG A 1 119 ? 16.849 0.015 -1.815 1.00 73.38 119 ARG A O 1
ATOM 885 N N . ASN A 1 120 ? 17.246 -2.208 -1.813 1.00 77.56 120 ASN A N 1
ATOM 886 C CA . ASN A 1 120 ? 18.678 -2.171 -1.547 1.00 77.56 120 ASN A CA 1
ATOM 887 C C . ASN A 1 120 ? 19.406 -2.845 -2.710 1.00 77.56 120 ASN A C 1
ATOM 889 O O . ASN A 1 120 ? 18.871 -3.789 -3.301 1.00 77.56 120 ASN A O 1
ATOM 893 N N . ASP A 1 121 ? 20.623 -2.396 -2.993 1.00 72.31 121 ASP A N 1
ATOM 894 C CA . ASP A 1 121 ? 21.501 -3.085 -3.933 1.00 72.31 121 ASP A CA 1
ATOM 895 C C . ASP A 1 121 ? 21.861 -4.492 -3.421 1.00 72.31 121 ASP A C 1
ATOM 897 O O . ASP A 1 121 ? 21.731 -4.790 -2.229 1.00 72.31 121 ASP A O 1
ATOM 901 N N . LYS A 1 122 ? 22.241 -5.372 -4.351 1.00 64.19 122 LYS A N 1
ATOM 902 C CA . LYS A 1 122 ? 22.655 -6.751 -4.052 1.00 64.19 122 LYS A CA 1
ATOM 903 C C . LYS A 1 122 ? 24.079 -6.809 -3.520 1.00 64.19 122 LYS A C 1
ATOM 905 O O . LYS A 1 122 ? 24.914 -6.021 -4.015 1.00 64.19 122 LYS A O 1
#

pLDDT: mean 75.41, std 17.93, range [38.19, 96.81]

Secondary structure (DSSP, 8-state):
----THHHHHHHHHTTS---PPPB-STTSSTT--------S--S--B--EESS-SS--TT-SSS-TTHHHHTTSTTTT-EEGGG-BS--------S-B-S--EEETTEEE--B-SSS-SS--

Sequence (122 aa):
MTTKPTLLLALALAATASLQAADYPQWGGGNTRNMVSDEKGLPIDFDPGKKYGPKAAPKIAGRLRPNAEEANKQPGAEDIDMSTTKNCLWVAKLGSQTYGTPVIANGQVYVGTNNESPRNDK